Protein AF-A0A7J7GI37-F1 (afdb_monomer_lite)

Radius of gyration: 14.06 Å; chains: 1; bounding box: 36×36×32 Å

Structure (mmCIF, N/CA/C/O backbone):
data_AF-A0A7J7GI37-F1
#
_entry.id   AF-A0A7J7GI37-F1
#
loop_
_atom_site.group_PDB
_atom_site.id
_atom_site.type_symbol
_atom_site.label_atom_id
_atom_site.label_alt_id
_atom_site.label_comp_id
_atom_site.label_asym_id
_atom_site.label_entity_id
_atom_site.label_seq_id
_atom_site.pdbx_PDB_ins_code
_atom_site.Cartn_x
_atom_site.Cartn_y
_atom_site.Cartn_z
_atom_site.occupancy
_atom_site.B_iso_or_equiv
_atom_site.auth_seq_id
_atom_site.auth_comp_id
_atom_site.auth_asym_id
_atom_site.auth_atom_id
_atom_site.pdbx_PDB_model_num
ATOM 1 N N . MET A 1 1 ? 10.852 16.099 10.572 1.00 42.03 1 MET A N 1
ATOM 2 C CA . MET A 1 1 ? 10.376 15.052 9.643 1.00 42.03 1 MET A CA 1
ATOM 3 C C . MET A 1 1 ? 11.081 15.249 8.311 1.00 42.03 1 MET A C 1
ATOM 5 O O . MET A 1 1 ? 11.075 16.368 7.805 1.00 42.03 1 MET A O 1
ATOM 9 N N . SER A 1 2 ? 11.775 14.226 7.806 1.00 40.44 2 SER A N 1
ATOM 10 C CA . SER A 1 2 ? 12.466 14.307 6.510 1.00 40.44 2 SER A CA 1
ATOM 11 C C . SER A 1 2 ? 11.438 14.400 5.380 1.00 40.44 2 SER A C 1
ATOM 13 O O . SER A 1 2 ? 10.407 13.734 5.432 1.00 40.44 2 SER A O 1
ATOM 15 N N . SER A 1 3 ? 11.718 15.188 4.339 1.00 40.91 3 SER A N 1
ATOM 16 C CA . SER A 1 3 ? 10.841 15.359 3.167 1.00 40.91 3 SER A CA 1
ATOM 17 C C . SER A 1 3 ? 10.513 14.039 2.451 1.00 40.91 3 SER A C 1
ATOM 19 O O . SER A 1 3 ? 9.505 13.958 1.763 1.00 40.91 3 SER A O 1
ATOM 21 N N . THR A 1 4 ? 11.345 13.013 2.637 1.00 39.28 4 THR A N 1
ATOM 22 C CA . THR A 1 4 ? 11.197 11.669 2.060 1.00 39.28 4 THR A CA 1
ATOM 23 C C . THR A 1 4 ? 10.175 10.792 2.793 1.00 39.28 4 THR A C 1
ATOM 25 O O . THR A 1 4 ? 9.532 9.957 2.170 1.00 39.28 4 THR A O 1
ATOM 28 N N . GLN A 1 5 ? 9.960 11.016 4.094 1.00 44.53 5 GLN A N 1
ATOM 29 C CA . GLN A 1 5 ? 9.000 10.261 4.923 1.00 44.53 5 GLN A CA 1
ATOM 30 C C . GLN A 1 5 ? 7.550 10.734 4.730 1.00 44.53 5 GLN A C 1
ATOM 32 O O . GLN A 1 5 ? 6.599 10.006 5.009 1.00 44.53 5 GLN A O 1
ATOM 37 N N . ALA A 1 6 ? 7.369 11.962 4.235 1.00 45.84 6 ALA A N 1
ATOM 38 C CA . ALA A 1 6 ? 6.051 12.563 4.055 1.00 45.84 6 ALA A CA 1
ATOM 39 C C . ALA A 1 6 ? 5.279 11.963 2.866 1.00 45.84 6 ALA A C 1
ATOM 41 O O . ALA A 1 6 ? 4.050 11.966 2.874 1.00 45.84 6 ALA A O 1
ATOM 42 N N . LEU A 1 7 ? 5.985 11.446 1.853 1.00 50.47 7 LEU A N 1
ATOM 43 C CA . LEU A 1 7 ? 5.369 11.015 0.600 1.00 50.47 7 LEU A CA 1
ATOM 44 C C . LEU A 1 7 ? 4.649 9.689 0.750 1.00 50.47 7 LEU A C 1
ATOM 46 O O . LEU A 1 7 ? 3.430 9.693 0.671 1.00 50.47 7 LEU A O 1
ATOM 50 N N . ALA A 1 8 ? 5.358 8.600 1.054 1.00 50.50 8 ALA A N 1
ATOM 51 C CA . ALA A 1 8 ? 4.759 7.274 1.229 1.00 50.50 8 ALA A CA 1
ATOM 52 C C . ALA A 1 8 ? 3.642 7.258 2.293 1.00 50.50 8 ALA A C 1
ATOM 54 O O . ALA A 1 8 ? 2.599 6.641 2.074 1.00 50.50 8 ALA A O 1
ATOM 55 N N . SER A 1 9 ? 3.803 8.030 3.374 1.00 53.50 9 SER A N 1
ATOM 56 C CA . SER A 1 9 ? 2.757 8.254 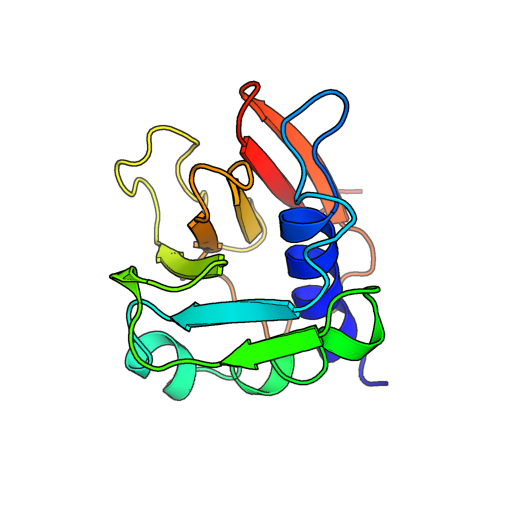4.382 1.00 53.50 9 SER A CA 1
ATOM 57 C C . SER A 1 9 ? 1.499 8.927 3.810 1.00 53.50 9 SER A C 1
ATOM 59 O O . SER A 1 9 ? 0.389 8.564 4.187 1.00 53.50 9 SER A O 1
ATOM 61 N N . SER A 1 10 ? 1.637 9.857 2.858 1.00 55.06 10 SER A N 1
ATOM 62 C CA . SER A 1 10 ? 0.497 10.508 2.187 1.00 55.06 10 SER A CA 1
ATOM 63 C C . SER A 1 10 ? -0.207 9.586 1.181 1.00 55.06 10 SER A C 1
ATOM 65 O O . SER A 1 10 ? -1.427 9.656 1.042 1.00 55.06 10 SER A O 1
ATOM 67 N N . ILE A 1 11 ? 0.533 8.701 0.499 1.00 57.19 11 ILE A N 1
ATOM 68 C CA . ILE A 1 11 ? -0.022 7.746 -0.485 1.00 57.19 11 ILE A CA 1
ATOM 69 C C . ILE A 1 11 ? -0.914 6.730 0.211 1.00 57.19 11 ILE A C 1
ATOM 71 O O . ILE A 1 11 ? -2.044 6.495 -0.214 1.00 57.19 11 ILE A O 1
ATOM 75 N N . LEU A 1 12 ? -0.419 6.155 1.308 1.00 59.09 12 LEU A N 1
ATOM 76 C CA . LEU A 1 12 ? -1.175 5.159 2.046 1.00 59.09 12 LEU A CA 1
ATOM 77 C C . LEU A 1 12 ? -2.323 5.783 2.843 1.00 59.09 12 LEU A C 1
ATOM 79 O O . LEU A 1 12 ? -3.406 5.204 2.884 1.00 59.09 12 LEU A O 1
ATOM 83 N N . TRP A 1 13 ? -2.130 6.977 3.424 1.00 62.00 13 TRP A N 1
ATOM 84 C CA . TRP A 1 13 ? -3.218 7.704 4.086 1.00 62.00 13 TRP A CA 1
ATOM 85 C C . TRP A 1 13 ? -4.429 7.812 3.163 1.00 62.00 13 TRP A C 1
ATOM 87 O O . TRP A 1 13 ? -5.542 7.488 3.567 1.00 62.00 13 TRP A O 1
ATOM 97 N N . LEU A 1 14 ? -4.216 8.173 1.899 1.00 57.62 14 LEU A N 1
ATOM 98 C CA . LEU A 1 14 ? -5.285 8.317 0.914 1.00 57.62 14 LEU A CA 1
ATOM 99 C C . LEU A 1 14 ? -5.808 6.974 0.415 1.00 57.62 14 LEU A C 1
ATOM 101 O O . LEU A 1 14 ? -7.020 6.814 0.318 1.00 57.62 14 LEU A O 1
ATOM 105 N N . ALA A 1 15 ? -4.935 5.991 0.195 1.00 59.19 15 ALA A N 1
ATOM 106 C CA . ALA A 1 15 ? -5.357 4.636 -0.151 1.00 59.19 15 ALA A CA 1
ATOM 107 C C . ALA A 1 15 ? -6.313 4.033 0.893 1.00 59.19 15 ALA A C 1
ATOM 109 O O . ALA A 1 15 ? -7.262 3.335 0.545 1.00 59.19 15 ALA A O 1
ATOM 110 N N . ILE A 1 16 ? -6.079 4.332 2.173 1.00 62.03 16 ILE A N 1
ATOM 111 C CA . ILE A 1 16 ? -6.855 3.802 3.296 1.00 62.03 16 ILE A CA 1
ATOM 112 C C . ILE A 1 16 ? -8.096 4.659 3.593 1.00 62.03 16 ILE A C 1
ATOM 114 O O . ILE A 1 16 ? -9.130 4.126 3.994 1.00 62.03 16 ILE A O 1
ATOM 118 N N . THR A 1 17 ? -8.018 5.983 3.428 1.00 59.53 17 THR A N 1
ATOM 119 C CA . THR A 1 17 ? -9.077 6.908 3.879 1.00 59.53 17 THR A CA 1
ATOM 120 C C . THR A 1 17 ? -9.958 7.458 2.759 1.00 59.53 17 THR A C 1
ATOM 122 O O . THR A 1 17 ? -11.056 7.940 3.041 1.00 59.53 17 THR A O 1
ATOM 125 N N . SER A 1 18 ? -9.509 7.422 1.502 1.00 59.59 18 SER A N 1
ATOM 126 C CA . SER A 1 18 ? -10.067 8.256 0.433 1.00 59.59 18 SER A CA 1
ATOM 127 C C . SER A 1 18 ? -10.687 7.446 -0.701 1.00 59.59 18 SER A C 1
ATOM 129 O O . SER A 1 18 ? -10.076 7.210 -1.736 1.00 59.59 18 SER A O 1
ATOM 131 N N . PHE A 1 19 ? -11.970 7.129 -0.531 1.00 58.19 19 PHE A N 1
ATOM 132 C CA . PHE A 1 19 ? -12.903 6.845 -1.622 1.00 58.19 19 PHE A CA 1
ATOM 133 C C . PHE A 1 19 ? -14.102 7.796 -1.462 1.00 58.19 19 PHE A C 1
ATOM 135 O O . PHE A 1 19 ? -14.914 7.661 -0.537 1.00 58.19 19 PHE A O 1
ATOM 142 N N . TRP A 1 20 ? -14.167 8.833 -2.304 1.00 48.34 20 TRP A N 1
ATOM 143 C CA . TRP A 1 20 ? -15.313 9.751 -2.356 1.00 48.34 20 TRP A CA 1
ATOM 144 C C . TRP A 1 20 ? -16.539 8.973 -2.852 1.00 48.34 20 TRP A C 1
ATOM 146 O O . TRP A 1 20 ? -16.464 8.333 -3.894 1.00 48.34 20 TRP A O 1
ATOM 156 N N . ASP A 1 21 ? -17.618 8.966 -2.062 1.00 57.25 21 ASP A N 1
ATOM 157 C CA . ASP A 1 21 ? -18.847 8.177 -2.283 1.00 57.25 21 ASP A CA 1
ATOM 158 C C . ASP A 1 21 ? -18.665 6.656 -2.513 1.00 57.25 21 ASP A C 1
ATOM 160 O O . ASP A 1 21 ? -19.578 5.984 -2.992 1.00 57.25 21 ASP A O 1
ATOM 164 N N . GLY A 1 22 ? -17.511 6.090 -2.131 1.00 63.28 22 GLY A N 1
ATOM 165 C CA . GLY A 1 22 ? -17.193 4.663 -2.269 1.00 63.28 22 GLY A CA 1
ATOM 166 C C . GLY A 1 22 ? -17.100 3.899 -0.938 1.00 63.28 22 GLY A C 1
ATOM 167 O O . GLY A 1 22 ? -17.268 4.490 0.135 1.00 63.28 22 GLY A O 1
ATOM 168 N N . PRO A 1 23 ? -16.829 2.578 -0.984 1.00 70.06 23 PRO A N 1
ATOM 169 C CA . PRO A 1 23 ? -16.670 1.751 0.209 1.00 70.06 23 PRO A CA 1
ATOM 170 C C . PRO A 1 23 ? -15.554 2.292 1.112 1.00 70.06 23 PRO A C 1
ATOM 172 O O . PRO A 1 23 ? -14.485 2.675 0.639 1.00 70.06 23 PRO A O 1
ATOM 175 N N . ARG A 1 24 ? -15.801 2.322 2.425 1.00 77.44 24 ARG A N 1
ATOM 176 C CA . ARG A 1 24 ? -14.837 2.747 3.452 1.00 77.44 24 ARG A CA 1
ATOM 177 C C . ARG A 1 24 ? -14.692 1.655 4.498 1.00 77.44 24 ARG A C 1
ATOM 179 O O . ARG A 1 24 ? -15.613 0.861 4.698 1.00 77.44 24 ARG A O 1
ATOM 186 N N . TRP A 1 25 ? -13.563 1.653 5.202 1.00 82.44 25 TRP A N 1
ATOM 187 C CA . TRP A 1 25 ? -13.435 0.853 6.415 1.00 82.44 25 TRP A CA 1
ATOM 188 C C . TRP A 1 25 ? -14.567 1.205 7.395 1.00 82.44 25 TRP A C 1
ATOM 190 O O . TRP A 1 25 ? -14.898 2.388 7.538 1.00 82.44 25 TRP A O 1
ATOM 200 N N . PRO A 1 26 ? -15.187 0.212 8.063 1.00 84.69 26 PRO A N 1
ATOM 201 C CA . PRO A 1 26 ? -16.170 0.485 9.103 1.00 84.69 26 PRO A CA 1
ATOM 202 C C . PRO A 1 26 ? -15.580 1.419 10.160 1.00 84.69 26 PRO A C 1
ATOM 204 O O . PRO A 1 26 ? -14.428 1.245 10.546 1.00 84.69 26 PRO A O 1
ATOM 207 N N . ALA A 1 27 ? -16.370 2.352 10.694 1.00 81.94 27 ALA A N 1
ATOM 208 C CA . ALA A 1 27 ? -15.889 3.299 11.710 1.00 81.94 27 ALA A CA 1
ATOM 209 C C . ALA A 1 27 ? -15.319 2.613 12.972 1.00 81.94 27 ALA A C 1
ATOM 211 O O . ALA A 1 27 ? -14.517 3.195 13.693 1.00 81.94 27 ALA A O 1
ATOM 21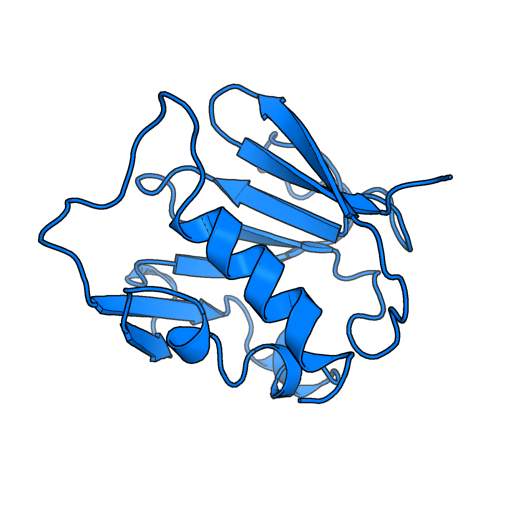2 N N . SER A 1 28 ? -15.720 1.365 13.235 1.00 86.62 28 SER A N 1
ATOM 213 C CA . SER A 1 28 ? -15.207 0.535 14.329 1.00 86.62 28 SER A CA 1
ATOM 214 C C . SER A 1 28 ? -13.869 -0.153 14.028 1.00 86.62 28 SER A C 1
ATOM 216 O O . SER A 1 28 ? -13.247 -0.693 14.939 1.00 86.62 28 SER A O 1
ATOM 218 N N . LYS A 1 29 ? -13.429 -0.195 12.767 1.00 87.19 29 LYS A N 1
ATOM 219 C CA . LYS A 1 29 ? -12.184 -0.842 12.340 1.00 87.19 29 LYS A CA 1
ATOM 220 C C . LYS A 1 29 ? -11.067 0.195 12.388 1.00 87.19 29 LYS A C 1
ATOM 222 O O . LYS A 1 29 ? -10.791 0.843 11.398 1.00 87.19 29 LYS A O 1
ATOM 227 N N . THR A 1 30 ? -10.431 0.355 13.542 1.00 86.25 30 THR A N 1
ATOM 228 C CA . THR A 1 30 ? -9.342 1.332 13.756 1.00 86.25 30 THR A CA 1
ATOM 229 C C . THR A 1 30 ? -7.948 0.707 13.721 1.00 86.25 30 THR A C 1
ATOM 231 O O . THR A 1 30 ? -6.946 1.411 13.781 1.00 86.25 30 THR A O 1
ATOM 234 N N . HIS A 1 31 ? -7.867 -0.616 13.630 1.00 89.62 31 HIS A N 1
ATOM 235 C CA . HIS A 1 31 ? -6.617 -1.355 13.532 1.00 89.62 31 HIS A CA 1
ATOM 236 C C . HIS A 1 31 ? -6.589 -2.109 12.210 1.00 89.62 31 HIS A C 1
ATOM 238 O O . HIS A 1 31 ? -7.474 -2.937 11.967 1.00 89.62 31 HIS A O 1
ATOM 244 N N . LEU A 1 32 ? -5.617 -1.807 11.355 1.00 88.81 32 LEU A N 1
ATOM 245 C CA . LEU A 1 32 ? -5.444 -2.445 10.055 1.00 88.81 32 LEU A CA 1
ATOM 246 C C . LEU A 1 32 ? -4.103 -3.173 10.014 1.00 88.81 32 LEU A C 1
ATOM 248 O O . LEU A 1 32 ? -3.075 -2.653 10.443 1.00 88.81 32 LEU A O 1
ATOM 252 N N . THR A 1 33 ? -4.124 -4.370 9.450 1.00 90.94 33 THR A N 1
ATOM 253 C CA . THR A 1 33 ? -2.911 -5.130 9.154 1.00 90.94 33 THR A CA 1
ATOM 254 C C . THR A 1 33 ? -2.457 -4.859 7.727 1.00 90.94 33 THR A C 1
ATOM 256 O O . THR A 1 33 ? -3.284 -4.733 6.821 1.00 90.94 33 THR A O 1
ATOM 259 N N . TYR A 1 34 ? -1.152 -4.795 7.497 1.00 87.44 34 TYR A N 1
ATOM 260 C CA . TYR A 1 34 ? -0.593 -4.678 6.157 1.00 87.44 34 TYR A CA 1
ATOM 261 C C . TYR A 1 34 ? 0.497 -5.711 5.911 1.00 87.44 34 TYR A C 1
ATOM 263 O O . TYR A 1 34 ? 1.157 -6.176 6.837 1.00 87.44 34 TYR A O 1
ATOM 271 N N . ALA A 1 35 ? 0.682 -6.079 4.649 1.00 88.38 35 ALA A N 1
ATOM 272 C CA . ALA A 1 35 ? 1.713 -7.024 4.249 1.00 88.38 35 ALA A CA 1
ATOM 273 C C . ALA A 1 35 ? 2.213 -6.725 2.838 1.00 88.38 35 ALA A C 1
ATOM 275 O O . ALA A 1 35 ? 1.458 -6.268 1.974 1.00 88.38 35 ALA A O 1
ATOM 276 N N . PHE A 1 36 ? 3.481 -7.043 2.597 1.00 86.75 36 PHE A N 1
ATOM 277 C CA . PHE A 1 36 ? 4.104 -6.946 1.282 1.00 86.75 36 PHE A CA 1
ATOM 278 C C . PHE A 1 36 ? 4.064 -8.298 0.571 1.00 86.75 36 PHE A C 1
ATOM 280 O O . PHE A 1 36 ? 4.420 -9.312 1.169 1.00 86.75 36 PHE A O 1
ATOM 287 N N . LEU A 1 37 ? 3.675 -8.309 -0.708 1.00 87.75 37 LEU A N 1
ATOM 288 C CA . LEU A 1 37 ? 3.651 -9.527 -1.529 1.00 87.75 37 LEU A CA 1
ATOM 289 C C . LEU A 1 37 ? 5.046 -10.163 -1.626 1.00 87.75 37 LEU A C 1
ATOM 291 O O . LEU A 1 37 ? 5.196 -11.375 -1.523 1.00 87.75 37 LEU A O 1
ATOM 295 N N . SER A 1 38 ? 6.070 -9.327 -1.784 1.00 82.19 38 SER A N 1
ATOM 296 C CA . SER A 1 38 ? 7.474 -9.721 -1.746 1.00 82.19 38 SER A CA 1
ATOM 297 C C . SER A 1 38 ? 8.227 -8.746 -0.854 1.00 82.19 38 SER A C 1
ATOM 299 O O . SER A 1 38 ? 8.414 -7.577 -1.191 1.00 82.19 38 SER A O 1
ATOM 301 N N . ARG A 1 39 ? 8.687 -9.227 0.307 1.00 63.44 39 ARG A N 1
ATOM 302 C CA . ARG A 1 39 ? 9.547 -8.432 1.197 1.00 63.44 39 ARG A CA 1
ATOM 303 C C . ARG A 1 39 ? 10.928 -8.195 0.581 1.00 63.44 39 ARG A C 1
ATOM 305 O O . ARG A 1 39 ? 11.578 -7.215 0.918 1.00 63.44 39 ARG A O 1
ATOM 312 N N . ALA A 1 40 ? 11.368 -9.058 -0.337 1.00 59.00 40 ALA A N 1
ATOM 313 C CA . ALA A 1 40 ? 12.632 -8.894 -1.054 1.00 59.00 40 ALA A CA 1
ATOM 314 C C . ALA A 1 40 ? 12.626 -7.640 -1.946 1.00 59.00 40 ALA A C 1
ATOM 316 O O . ALA A 1 40 ? 13.630 -6.931 -1.998 1.00 59.00 40 ALA A O 1
ATOM 317 N N . ASP A 1 41 ? 11.476 -7.314 -2.542 1.00 57.53 41 ASP A N 1
ATOM 318 C CA . ASP A 1 41 ? 11.294 -6.114 -3.371 1.00 57.53 41 ASP A CA 1
ATOM 319 C C . ASP A 1 41 ? 11.370 -4.831 -2.523 1.00 57.53 41 ASP A C 1
ATOM 321 O O . ASP A 1 41 ? 11.733 -3.765 -3.010 1.00 57.53 41 ASP A O 1
ATOM 325 N N . VAL A 1 42 ? 11.076 -4.943 -1.223 1.00 57.91 42 VAL A N 1
ATOM 326 C CA . VAL A 1 42 ? 11.104 -3.843 -0.246 1.00 57.91 42 VAL A CA 1
ATOM 327 C C . VAL A 1 42 ? 12.477 -3.692 0.411 1.00 57.91 42 VAL A C 1
ATOM 329 O O . VAL A 1 42 ? 12.922 -2.572 0.649 1.00 57.91 42 VAL A O 1
ATOM 332 N N . LEU A 1 43 ? 13.149 -4.807 0.720 1.00 51.47 43 LEU A N 1
ATOM 333 C CA . LEU A 1 43 ? 14.411 -4.841 1.473 1.00 51.47 43 LEU A CA 1
ATOM 334 C C . LEU A 1 43 ? 15.644 -4.501 0.624 1.00 51.47 43 LEU A C 1
ATOM 336 O O . LEU A 1 43 ? 16.663 -4.091 1.175 1.00 51.47 43 LEU A O 1
ATOM 340 N N . GLY A 1 44 ? 15.569 -4.657 -0.701 1.00 51.81 44 GLY A N 1
ATOM 341 C CA . GLY A 1 44 ? 16.645 -4.265 -1.619 1.00 51.81 44 GLY A CA 1
ATOM 342 C C . GLY A 1 44 ? 16.678 -2.771 -1.953 1.00 51.81 44 GLY A C 1
ATOM 343 O O . GLY A 1 44 ? 17.601 -2.313 -2.625 1.00 51.81 44 GLY A O 1
ATOM 344 N N . LEU A 1 45 ? 15.671 -2.010 -1.519 1.00 53.62 45 LEU A N 1
ATOM 345 C CA . LEU A 1 45 ? 15.436 -0.641 -1.955 1.00 53.62 45 LEU A CA 1
ATOM 346 C C . LEU A 1 45 ? 15.237 0.275 -0.735 1.00 53.62 45 LEU A C 1
ATOM 348 O O . LEU A 1 45 ? 14.843 -0.187 0.335 1.00 53.62 45 LEU A O 1
ATOM 352 N N . PRO A 1 46 ? 15.499 1.589 -0.848 1.00 51.75 46 PRO A N 1
ATOM 353 C CA . PRO A 1 46 ? 15.356 2.571 0.241 1.00 51.75 46 PRO A CA 1
ATOM 354 C C . PRO A 1 46 ? 13.889 2.833 0.657 1.00 51.75 46 PRO A C 1
ATOM 356 O O . PRO A 1 46 ? 13.536 3.904 1.147 1.00 51.75 46 PRO A O 1
ATOM 359 N N . TYR A 1 47 ? 13.028 1.845 0.432 1.00 54.09 47 TYR A N 1
ATOM 360 C CA . TYR A 1 47 ? 11.589 1.856 0.591 1.00 54.09 47 TYR A CA 1
ATOM 361 C C . TYR A 1 47 ? 11.200 1.598 2.033 1.00 54.09 47 TYR A C 1
ATOM 363 O O . TYR A 1 47 ? 10.403 2.368 2.549 1.00 54.09 47 TYR A O 1
ATOM 371 N N . ALA A 1 48 ? 11.803 0.615 2.711 1.00 53.38 48 ALA A N 1
ATOM 372 C CA . ALA A 1 48 ? 11.461 0.247 4.092 1.00 53.38 48 ALA A CA 1
ATOM 373 C C . ALA A 1 48 ? 11.310 1.466 5.028 1.00 53.38 48 ALA A C 1
ATOM 375 O O . ALA A 1 48 ? 10.334 1.569 5.760 1.00 53.38 48 ALA A O 1
ATOM 376 N N . GLN A 1 49 ? 12.193 2.459 4.900 1.00 55.09 49 GLN A N 1
ATOM 377 C CA . GLN A 1 49 ? 12.164 3.682 5.705 1.00 55.09 49 GLN A CA 1
ATOM 378 C C . GLN A 1 49 ? 11.088 4.710 5.292 1.00 55.09 49 GLN A C 1
ATOM 380 O O . GLN A 1 49 ? 10.710 5.568 6.086 1.00 55.09 49 GLN A O 1
ATOM 385 N N . ALA A 1 50 ? 10.587 4.652 4.058 1.00 54.75 50 ALA A N 1
ATOM 386 C CA . ALA A 1 50 ? 9.415 5.410 3.618 1.00 54.75 50 ALA A CA 1
ATOM 387 C C . ALA A 1 50 ? 8.105 4.783 4.141 1.00 54.75 50 ALA A C 1
ATOM 389 O O . ALA A 1 50 ? 7.106 5.482 4.306 1.00 54.75 50 ALA A O 1
ATOM 390 N N . PHE A 1 51 ? 8.126 3.478 4.429 1.00 60.03 51 PHE A N 1
ATOM 391 C CA . PHE A 1 51 ? 7.021 2.726 5.028 1.00 60.03 51 PHE A CA 1
ATOM 392 C C . PHE A 1 51 ? 6.963 2.864 6.569 1.00 60.03 51 PHE A C 1
ATOM 394 O O . PHE A 1 51 ? 5.940 2.575 7.186 1.00 60.03 51 PHE A O 1
ATOM 401 N N . GLU A 1 52 ? 8.027 3.369 7.202 1.00 56.66 52 GLU A N 1
ATOM 402 C CA . GLU A 1 52 ? 8.065 3.695 8.632 1.00 56.66 52 GLU A CA 1
ATOM 403 C C . GLU A 1 52 ? 7.293 5.008 8.923 1.00 56.66 52 GLU A C 1
ATOM 405 O O . GLU A 1 52 ? 7.576 6.045 8.318 1.00 56.66 52 GLU A O 1
ATOM 410 N N . ASN A 1 53 ? 6.390 4.991 9.920 1.00 58.69 53 ASN A N 1
ATOM 411 C CA . ASN A 1 53 ? 5.593 6.122 10.471 1.00 58.69 53 ASN A CA 1
ATOM 412 C C . ASN A 1 53 ? 4.209 6.412 9.853 1.00 58.69 53 ASN A C 1
ATOM 414 O O . ASN A 1 53 ? 3.695 7.530 9.960 1.00 58.69 53 ASN A O 1
ATOM 418 N N . TRP A 1 54 ? 3.568 5.428 9.233 1.00 66.38 54 TRP A N 1
ATOM 419 C CA . TRP A 1 54 ? 2.229 5.586 8.652 1.00 66.38 54 TRP A CA 1
ATOM 420 C C . TRP A 1 54 ? 1.097 5.848 9.653 1.00 66.38 54 TRP A C 1
ATOM 422 O O . TRP A 1 54 ? 0.124 6.535 9.340 1.00 66.38 54 TRP A O 1
ATOM 432 N N . ASP A 1 55 ? 1.227 5.318 10.864 1.00 61.16 55 ASP A N 1
ATOM 433 C CA . ASP A 1 55 ? 0.296 5.536 11.972 1.00 61.16 55 ASP A CA 1
ATOM 434 C C . ASP A 1 55 ? 0.206 7.017 12.378 1.00 61.16 55 ASP A C 1
ATOM 436 O O . ASP A 1 55 ? -0.862 7.495 12.747 1.00 61.16 55 ASP A O 1
ATOM 440 N N . SER A 1 56 ? 1.294 7.777 12.224 1.00 64.44 56 SER A N 1
ATOM 441 C CA . SER A 1 56 ? 1.392 9.173 12.668 1.00 64.44 56 SER A CA 1
ATOM 442 C C . SER A 1 56 ? 0.490 10.169 11.927 1.00 64.44 56 SER A C 1
ATOM 444 O O . SER A 1 56 ? 0.299 11.289 12.406 1.00 64.44 56 SER A O 1
ATOM 446 N N . VAL A 1 57 ? -0.067 9.790 10.771 1.00 61.12 57 VAL A N 1
ATOM 447 C CA . VAL A 1 57 ? -0.895 10.675 9.930 1.00 61.12 57 VAL A CA 1
ATOM 448 C C . VAL A 1 57 ? -2.336 10.194 9.759 1.00 61.12 57 VAL A C 1
ATOM 450 O O . VAL A 1 57 ? -3.143 10.903 9.162 1.00 61.12 57 VAL A O 1
ATOM 453 N N . THR A 1 58 ? -2.696 9.020 10.284 1.00 67.69 58 THR A N 1
ATOM 454 C CA . THR A 1 58 ? -4.054 8.459 10.184 1.00 67.69 58 THR A CA 1
ATOM 455 C C . THR A 1 58 ? -4.692 8.308 11.574 1.00 67.69 58 THR A C 1
ATOM 457 O O . THR A 1 58 ? -4.020 8.413 12.593 1.00 67.69 58 THR A O 1
ATOM 460 N N . HIS A 1 59 ? -6.001 8.037 11.633 1.00 77.00 59 HIS A N 1
ATOM 461 C CA . HIS A 1 59 ? -6.648 7.574 12.872 1.00 77.00 59 HIS A CA 1
ATOM 462 C C . HIS A 1 59 ? -6.544 6.048 13.057 1.00 77.00 59 HIS A C 1
ATOM 464 O O . HIS A 1 59 ? -7.051 5.513 14.044 1.00 77.00 59 HIS A O 1
ATOM 470 N N . PHE A 1 60 ? -5.942 5.348 12.091 1.00 81.00 60 PHE A N 1
ATOM 471 C CA . PHE A 1 60 ? -5.724 3.913 12.141 1.00 81.00 60 PHE A CA 1
ATOM 472 C C . PHE A 1 60 ? -4.384 3.603 12.806 1.00 81.00 60 PHE A C 1
ATOM 474 O O . PHE A 1 60 ? -3.377 4.275 12.589 1.00 81.00 60 PHE A O 1
ATOM 481 N N . THR A 1 61 ? -4.366 2.519 13.567 1.00 83.44 61 THR A N 1
ATOM 482 C CA . THR A 1 61 ? -3.128 1.830 13.932 1.00 83.44 61 THR A CA 1
ATOM 483 C C . THR A 1 61 ? -2.800 0.813 12.847 1.00 83.44 61 THR A C 1
ATOM 485 O O . THR A 1 61 ? -3.707 0.176 12.303 1.00 83.44 61 THR A O 1
ATOM 488 N N . LEU A 1 62 ? -1.516 0.685 12.517 1.00 81.88 62 LEU A N 1
ATOM 489 C CA . LEU A 1 62 ? -1.040 -0.173 11.436 1.00 81.88 62 LEU A CA 1
ATOM 490 C C . LEU A 1 62 ? -0.052 -1.203 11.973 1.00 81.88 62 LEU A C 1
ATOM 492 O O . LEU A 1 62 ? 0.906 -0.846 12.654 1.00 81.88 62 LEU A O 1
ATOM 496 N N . GLU A 1 63 ? -0.277 -2.470 11.639 1.00 86.19 63 GLU A N 1
ATOM 497 C CA . GLU A 1 63 ? 0.598 -3.588 12.006 1.00 86.19 63 GLU A CA 1
ATOM 498 C C . GLU A 1 63 ? 1.072 -4.327 10.752 1.00 86.19 63 GLU A C 1
ATOM 500 O O . GLU A 1 63 ? 0.256 -4.777 9.947 1.00 86.19 63 GLU A O 1
ATOM 505 N N . GLU A 1 64 ? 2.391 -4.469 10.587 1.00 85.50 64 GLU A N 1
ATOM 506 C CA . GLU A 1 64 ? 2.945 -5.331 9.539 1.00 85.50 64 GLU A CA 1
ATOM 507 C C . GLU A 1 64 ? 2.761 -6.797 9.943 1.00 85.50 64 GLU A C 1
ATOM 509 O O . GLU A 1 64 ? 3.232 -7.220 11.000 1.00 85.50 64 GLU A O 1
ATOM 514 N N . ILE A 1 65 ? 2.145 -7.596 9.075 1.00 89.75 65 ILE A N 1
ATOM 515 C CA . ILE A 1 65 ? 2.043 -9.048 9.230 1.00 89.75 65 ILE A CA 1
ATOM 516 C C . ILE A 1 65 ? 2.758 -9.764 8.083 1.00 89.75 65 ILE A C 1
ATOM 518 O O . ILE A 1 65 ? 2.918 -9.237 6.985 1.00 89.75 65 ILE A O 1
ATOM 522 N N . GLN A 1 66 ? 3.173 -11.010 8.319 1.00 88.50 66 GLN A N 1
ATOM 523 C CA . GLN A 1 66 ? 3.874 -11.803 7.300 1.00 88.50 66 GLN A CA 1
ATOM 524 C C . GLN A 1 66 ? 2.930 -12.437 6.273 1.00 88.50 66 GLN A C 1
ATOM 526 O O . GLN A 1 66 ? 3.326 -12.686 5.137 1.00 88.50 66 GLN A O 1
ATOM 531 N N . ASN A 1 67 ? 1.692 -12.739 6.670 1.00 92.81 67 ASN A N 1
ATOM 532 C CA . ASN A 1 67 ? 0.745 -13.425 5.803 1.00 92.81 67 ASN A CA 1
ATOM 533 C C . ASN A 1 67 ? 0.016 -12.417 4.904 1.00 92.81 67 ASN A C 1
ATOM 535 O O . ASN A 1 67 ? -0.953 -11.782 5.318 1.00 92.81 67 ASN A O 1
ATOM 539 N N . TYR A 1 68 ? 0.487 -12.301 3.663 1.00 91.62 68 TYR A N 1
ATOM 540 C CA . TYR A 1 68 ? -0.068 -11.393 2.663 1.00 91.62 68 TYR A CA 1
ATOM 541 C C . TYR A 1 68 ? -1.550 -11.637 2.365 1.00 91.62 68 TYR A C 1
ATOM 543 O O . TYR A 1 68 ? -2.321 -10.691 2.205 1.00 91.62 68 TYR A O 1
ATOM 551 N N . ASP A 1 69 ? -1.982 -12.896 2.333 1.0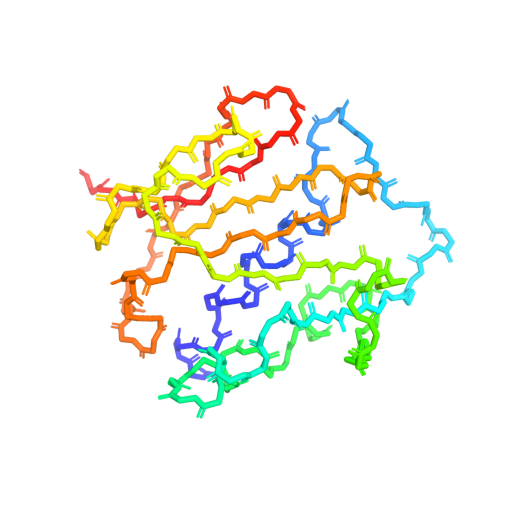0 92.69 69 ASP A N 1
ATOM 552 C CA . ASP A 1 69 ? -3.326 -13.246 1.877 1.00 92.69 69 ASP A CA 1
ATOM 553 C C . ASP A 1 69 ? -4.426 -12.789 2.836 1.00 92.69 69 ASP A C 1
ATOM 555 O O . ASP A 1 69 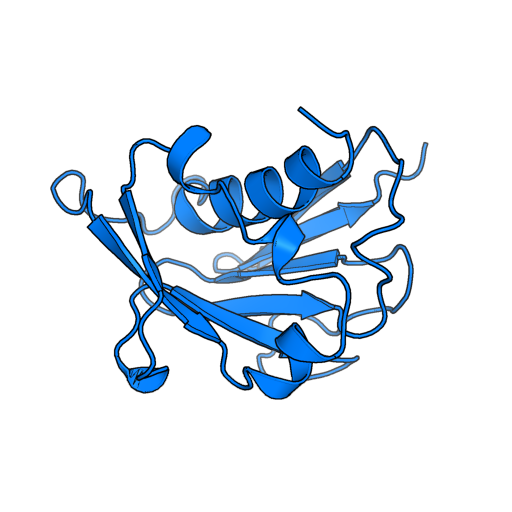? -5.548 -12.518 2.393 1.00 92.69 69 ASP A O 1
ATOM 559 N N . VAL A 1 70 ? -4.097 -12.648 4.122 1.00 94.88 70 VAL A N 1
ATOM 560 C CA . VAL A 1 70 ? -5.046 -12.267 5.179 1.00 94.88 70 VAL A CA 1
ATOM 561 C C . VAL A 1 70 ? -4.951 -10.800 5.594 1.00 94.88 70 VAL A C 1
ATOM 563 O O . VAL A 1 70 ? -5.795 -10.355 6.369 1.00 94.88 70 VAL A O 1
ATOM 566 N N . ALA A 1 71 ? -3.974 -10.047 5.082 1.00 92.19 71 ALA A N 1
ATOM 567 C CA . ALA A 1 71 ? -3.804 -8.638 5.424 1.00 92.19 71 ALA A CA 1
ATOM 568 C C . ALA A 1 71 ? -5.015 -7.787 5.000 1.00 92.19 71 ALA A C 1
ATOM 570 O O . ALA A 1 71 ? -5.647 -8.033 3.963 1.00 92.19 71 ALA A O 1
ATOM 571 N N . ASP A 1 72 ? -5.328 -6.768 5.805 1.00 91.19 72 ASP A N 1
ATOM 572 C CA . ASP A 1 72 ? -6.342 -5.760 5.474 1.00 91.19 72 ASP A CA 1
ATOM 573 C C . ASP A 1 72 ? -5.870 -4.857 4.325 1.00 91.19 72 ASP A C 1
ATOM 575 O O . ASP A 1 72 ? -6.686 -4.419 3.521 1.00 91.19 72 ASP A O 1
ATOM 579 N N . VAL A 1 73 ? -4.561 -4.599 4.235 1.00 88.62 73 VAL A N 1
ATOM 580 C CA . VAL A 1 73 ? -3.926 -3.808 3.176 1.00 88.62 73 VAL A CA 1
ATOM 581 C C . VAL A 1 73 ? -2.790 -4.609 2.539 1.00 88.62 73 VAL A C 1
ATOM 583 O O . VAL A 1 73 ? -1.800 -4.966 3.179 1.00 88.62 73 VAL A O 1
ATOM 586 N N . LYS A 1 74 ? -2.933 -4.894 1.249 1.00 91.00 74 LYS A N 1
ATOM 587 C CA . LYS A 1 74 ? -2.054 -5.767 0.471 1.00 91.00 74 LYS A CA 1
ATOM 588 C C . LYS A 1 74 ? -1.176 -4.939 -0.454 1.00 91.00 74 LYS A C 1
ATOM 590 O O . LYS A 1 74 ? -1.657 -4.410 -1.453 1.00 91.00 74 LYS A O 1
ATOM 595 N N . ILE A 1 75 ? 0.109 -4.838 -0.135 1.00 86.88 75 ILE A N 1
ATOM 596 C CA . ILE A 1 75 ? 1.049 -3.962 -0.838 1.00 86.88 75 ILE A CA 1
ATOM 597 C C . ILE A 1 75 ? 1.915 -4.762 -1.807 1.00 86.88 75 ILE A C 1
ATOM 599 O O . ILE A 1 75 ? 2.487 -5.792 -1.450 1.00 86.88 75 ILE A O 1
ATOM 603 N N . SER A 1 76 ? 2.057 -4.273 -3.034 1.00 87.62 76 SER A N 1
ATOM 604 C CA . SER A 1 76 ? 2.994 -4.837 -4.010 1.00 87.62 76 SER A CA 1
ATOM 605 C C . SER A 1 76 ? 3.590 -3.761 -4.908 1.00 87.62 76 SER A C 1
ATOM 607 O O . SER A 1 76 ? 2.955 -2.736 -5.147 1.00 87.62 76 SER A O 1
ATOM 609 N N . PHE A 1 77 ? 4.776 -4.028 -5.443 1.00 85.25 77 PHE A N 1
ATOM 610 C CA . PHE A 1 77 ? 5.404 -3.208 -6.473 1.00 85.25 77 PHE A CA 1
ATOM 611 C C . PHE A 1 77 ? 5.143 -3.863 -7.821 1.00 85.25 77 PHE A C 1
ATOM 613 O O . PHE A 1 77 ? 5.376 -5.059 -7.975 1.00 85.25 77 PHE A O 1
ATOM 620 N N . GLN A 1 78 ? 4.618 -3.102 -8.772 1.00 88.00 78 GLN A N 1
ATOM 621 C CA . GLN A 1 78 ? 4.296 -3.606 -10.102 1.00 88.00 78 GLN A CA 1
ATOM 622 C C . GLN A 1 78 ? 4.947 -2.717 -11.156 1.00 88.00 78 GLN A C 1
ATOM 624 O O . GLN A 1 78 ? 5.248 -1.554 -10.906 1.00 88.00 78 GLN A O 1
ATOM 629 N N . ILE A 1 79 ? 5.179 -3.275 -12.339 1.00 87.06 79 ILE A N 1
ATOM 630 C CA . ILE A 1 79 ? 5.834 -2.588 -13.453 1.00 87.06 79 ILE A CA 1
ATOM 631 C C . ILE A 1 79 ? 4.939 -2.729 -14.676 1.00 87.06 79 ILE A C 1
ATOM 633 O O . ILE A 1 79 ? 4.511 -3.838 -14.993 1.00 87.06 79 ILE A O 1
ATOM 637 N N . GLY A 1 80 ? 4.683 -1.627 -15.382 1.00 89.06 80 GLY A N 1
ATOM 638 C CA . GLY A 1 80 ? 3.879 -1.655 -16.600 1.00 89.06 80 GLY A CA 1
ATOM 639 C C . GLY A 1 80 ? 2.471 -2.216 -16.378 1.00 89.06 80 GLY A C 1
ATOM 640 O O . GLY A 1 80 ? 1.824 -1.952 -15.358 1.00 89.06 80 GLY A O 1
ATOM 641 N N . ASP A 1 81 ? 1.986 -2.989 -17.351 1.00 90.81 81 ASP A N 1
ATOM 642 C CA . ASP A 1 81 ? 0.745 -3.754 -17.217 1.00 90.81 81 ASP A CA 1
ATOM 643 C C . ASP A 1 81 ? 0.955 -4.957 -16.288 1.00 90.81 81 ASP A C 1
ATOM 645 O O . ASP A 1 81 ? 1.803 -5.815 -16.528 1.00 90.81 81 ASP A O 1
ATOM 649 N N . HIS A 1 82 ? 0.147 -5.008 -15.234 1.00 91.06 82 HIS A N 1
ATOM 650 C CA . HIS A 1 82 ? 0.204 -6.006 -14.172 1.00 91.06 82 HIS A CA 1
ATOM 651 C C . HIS A 1 82 ? -1.149 -6.705 -13.953 1.00 91.06 82 HIS A C 1
ATOM 653 O O . HIS A 1 82 ? -1.415 -7.271 -12.893 1.00 91.06 82 HIS A O 1
ATOM 659 N N . GLY A 1 83 ? -2.021 -6.691 -14.969 1.00 90.88 83 GLY A N 1
ATOM 660 C CA . GLY A 1 83 ? -3.164 -7.604 -15.076 1.00 90.88 83 GLY A CA 1
ATOM 661 C C . GLY A 1 83 ? -4.375 -7.293 -14.191 1.00 90.88 83 GLY A C 1
ATOM 662 O O . GLY A 1 83 ? -5.372 -8.013 -14.253 1.00 90.88 83 GLY A O 1
ATOM 663 N N . ASP A 1 84 ? -4.345 -6.216 -13.405 1.00 88.19 84 ASP A N 1
ATOM 664 C CA . ASP A 1 84 ? -5.458 -5.807 -12.537 1.00 88.19 84 ASP A CA 1
ATOM 665 C C . ASP A 1 84 ? -6.530 -4.967 -13.249 1.00 88.19 84 ASP A C 1
ATOM 667 O O . ASP A 1 84 ? -7.587 -4.682 -12.682 1.00 88.19 84 ASP A O 1
ATOM 671 N N . ARG A 1 85 ? -6.267 -4.597 -14.509 1.00 86.19 85 ARG A N 1
ATOM 672 C CA . ARG A 1 85 ? -7.114 -3.754 -15.361 1.00 86.19 85 ARG A CA 1
ATOM 673 C C . ARG A 1 85 ? -7.388 -2.364 -14.779 1.00 86.19 85 ARG A C 1
ATOM 675 O O . ARG A 1 85 ? -8.216 -1.666 -15.361 1.00 86.19 85 ARG A O 1
ATOM 682 N N . ALA A 1 86 ? -6.762 -1.936 -13.685 1.00 82.06 86 ALA A N 1
ATOM 683 C CA . ALA A 1 86 ? -6.940 -0.593 -13.135 1.00 82.06 86 ALA A CA 1
ATOM 684 C C . ALA A 1 86 ? -6.178 0.436 -13.973 1.00 82.06 86 ALA A C 1
ATOM 686 O O . ALA A 1 86 ? -6.720 1.495 -14.279 1.00 82.06 86 ALA A O 1
ATOM 687 N N . GLY A 1 87 ? -4.984 0.073 -14.435 1.00 83.19 87 GLY A N 1
ATOM 688 C CA . GLY A 1 87 ? -4.138 0.879 -15.308 1.00 83.19 87 GLY A CA 1
ATOM 689 C C . GLY A 1 87 ? -2.702 0.370 -15.254 1.00 83.19 87 GLY A C 1
ATOM 690 O O . GLY A 1 87 ? -2.260 -0.112 -14.217 1.00 83.19 87 GLY A O 1
ATOM 691 N N . ALA A 1 88 ? -1.983 0.454 -16.370 1.00 88.50 88 ALA A N 1
ATOM 692 C CA . ALA A 1 88 ? -0.558 0.147 -16.386 1.00 88.50 88 ALA A CA 1
ATOM 693 C C . ALA A 1 88 ? 0.237 1.293 -15.743 1.00 88.50 88 ALA A C 1
ATOM 695 O O . ALA A 1 88 ? -0.118 2.462 -15.923 1.00 88.50 88 ALA A O 1
ATOM 696 N N . PHE A 1 89 ? 1.320 0.958 -15.045 1.00 88.62 89 PHE A N 1
ATOM 697 C CA . PHE A 1 89 ? 2.325 1.946 -14.664 1.00 88.62 89 PHE A CA 1
ATOM 698 C C . PHE A 1 89 ? 3.068 2.437 -15.914 1.00 88.62 89 PHE A C 1
ATOM 700 O O . PHE A 1 89 ? 3.346 1.663 -16.832 1.00 88.62 89 PHE A O 1
ATOM 707 N N . ASP A 1 90 ? 3.327 3.739 -15.983 1.00 86.00 90 ASP A N 1
ATOM 708 C CA . ASP A 1 90 ? 3.909 4.448 -17.131 1.00 86.00 90 ASP A CA 1
ATOM 709 C C . ASP A 1 90 ? 5.390 4.819 -16.916 1.00 86.00 90 ASP A C 1
ATOM 711 O O . ASP A 1 90 ? 6.002 5.441 -17.788 1.00 86.00 90 ASP A O 1
ATOM 715 N N . GLY A 1 91 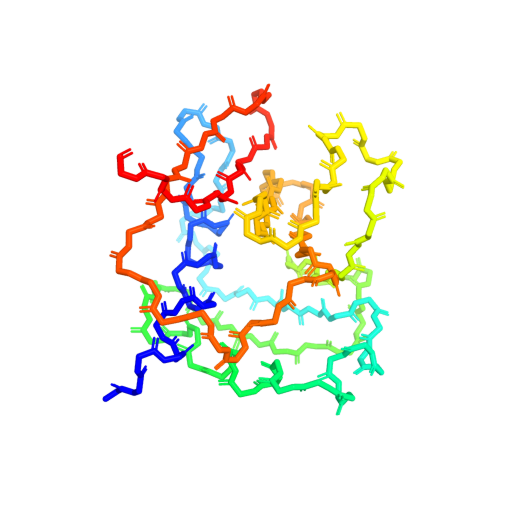? 5.991 4.357 -15.815 1.00 81.50 91 GLY A N 1
ATOM 716 C CA . GLY A 1 91 ? 7.406 4.508 -15.513 1.00 81.50 91 GLY A CA 1
ATOM 717 C C . GLY A 1 91 ? 7.730 5.804 -14.760 1.00 81.50 91 GLY A C 1
ATOM 718 O O . GLY A 1 91 ? 6.834 6.513 -14.297 1.00 81.50 91 GLY A O 1
ATOM 719 N N . PRO A 1 92 ? 9.029 6.143 -14.641 1.00 80.56 92 PRO A N 1
ATOM 720 C CA . PRO A 1 92 ? 9.487 7.179 -13.725 1.00 80.56 92 PRO A CA 1
ATOM 721 C C . PRO A 1 92 ? 8.774 8.524 -13.890 1.00 80.56 92 PRO A C 1
ATOM 723 O O . PRO A 1 92 ? 8.689 9.064 -14.996 1.00 80.56 92 PRO A O 1
ATOM 726 N N . HIS A 1 93 ? 8.345 9.098 -12.765 1.00 74.44 93 HIS A N 1
ATOM 727 C CA . HIS A 1 93 ? 7.601 10.365 -12.675 1.00 74.44 93 HIS A CA 1
ATOM 728 C C . HIS A 1 93 ? 6.166 10.342 -13.235 1.00 74.44 93 HIS A C 1
ATOM 730 O O . HIS A 1 93 ? 5.540 11.402 -13.332 1.00 74.44 93 HIS A O 1
ATOM 736 N N . GLY A 1 94 ? 5.638 9.172 -13.587 1.00 80.88 94 GLY A N 1
ATOM 737 C CA . GLY A 1 94 ? 4.265 8.990 -14.032 1.00 80.88 94 GLY A CA 1
ATOM 738 C C . GLY A 1 94 ? 3.281 8.752 -12.879 1.00 80.88 94 GLY A C 1
ATOM 739 O O . GLY A 1 94 ? 3.181 9.536 -11.925 1.00 80.88 94 GLY A O 1
ATOM 740 N N . VAL A 1 95 ? 2.485 7.692 -12.997 1.00 83.38 95 VAL A N 1
ATOM 741 C CA . VAL A 1 95 ? 1.693 7.111 -11.915 1.00 83.38 95 VAL A CA 1
ATOM 742 C C . VAL A 1 95 ? 2.645 6.510 -10.904 1.00 83.38 95 VAL A C 1
ATOM 744 O O . VAL A 1 95 ? 3.301 5.521 -11.175 1.00 83.38 95 VAL A O 1
ATOM 747 N N . LEU A 1 96 ? 2.631 7.067 -9.703 1.00 79.56 96 LEU A N 1
ATOM 748 C CA . LEU A 1 96 ? 3.451 6.575 -8.610 1.00 79.56 96 LEU A CA 1
ATOM 749 C C . LEU A 1 96 ? 2.783 5.356 -7.965 1.00 79.56 96 LEU A C 1
ATOM 751 O O . LEU A 1 96 ? 3.425 4.375 -7.624 1.00 79.56 96 LEU A O 1
ATOM 755 N N . ALA A 1 97 ? 1.471 5.408 -7.757 1.00 81.88 97 ALA A N 1
ATOM 756 C CA . ALA A 1 97 ? 0.745 4.329 -7.101 1.00 81.88 97 ALA A CA 1
ATOM 757 C C . ALA A 1 97 ? -0.731 4.346 -7.485 1.00 81.88 97 ALA A C 1
ATOM 759 O O . ALA A 1 97 ? -1.281 5.398 -7.832 1.00 81.88 97 ALA A O 1
ATOM 760 N N . HIS A 1 98 ? -1.391 3.203 -7.325 1.00 84.44 98 HIS A N 1
ATOM 761 C CA . HIS A 1 98 ? -2.843 3.153 -7.232 1.00 84.44 98 HIS A CA 1
ATOM 762 C C . HIS A 1 98 ? -3.322 2.268 -6.090 1.00 84.44 98 HIS A C 1
ATOM 764 O O . HIS A 1 98 ? -2.649 1.325 -5.674 1.00 84.44 98 HIS A O 1
ATOM 770 N N . SER A 1 99 ? -4.501 2.580 -5.568 1.00 84.56 99 SER A N 1
ATOM 771 C CA . SER A 1 99 ? -5.170 1.779 -4.547 1.00 84.56 99 SER A CA 1
ATOM 772 C C . SER A 1 99 ? -6.555 1.364 -4.998 1.00 84.56 99 SER A C 1
ATOM 774 O O . SER A 1 99 ? -7.199 2.055 -5.791 1.00 84.56 99 SER A O 1
ATOM 776 N N . PHE A 1 100 ? -7.022 0.258 -4.438 1.00 84.81 100 PHE A N 1
ATOM 777 C CA . PHE A 1 100 ? -8.374 -0.244 -4.614 1.00 84.81 100 PHE A CA 1
ATOM 778 C C . PHE A 1 100 ? -9.218 0.004 -3.368 1.00 84.81 100 PHE A C 1
ATOM 780 O O . PHE A 1 100 ? -8.700 0.353 -2.304 1.00 84.81 100 PHE A O 1
ATOM 787 N N . ALA A 1 101 ? -10.532 -0.147 -3.518 1.00 82.75 101 ALA A N 1
ATOM 788 C CA . ALA A 1 101 ? -11.465 -0.004 -2.414 1.00 82.75 101 ALA A CA 1
ATOM 789 C C . ALA A 1 101 ? -11.170 -1.019 -1.277 1.00 82.75 101 ALA A C 1
ATOM 791 O O . ALA A 1 101 ? -10.550 -2.063 -1.512 1.00 82.75 101 ALA A O 1
ATOM 792 N N . PRO A 1 102 ? -11.592 -0.728 -0.029 1.00 85.31 102 PRO A N 1
ATOM 793 C CA . PRO A 1 102 ? -11.323 -1.572 1.143 1.00 85.31 102 PRO A CA 1
ATOM 794 C C . PRO A 1 102 ? -11.727 -3.049 1.033 1.00 85.31 102 PRO A C 1
ATOM 796 O O . PRO A 1 102 ? -11.196 -3.892 1.751 1.00 85.31 102 PRO A O 1
ATOM 799 N N . ASP A 1 103 ? -12.681 -3.385 0.170 1.00 85.31 103 ASP A N 1
ATOM 800 C CA . ASP A 1 103 ? -13.092 -4.758 -0.118 1.00 85.31 103 ASP A CA 1
ATOM 801 C C . ASP A 1 103 ? -12.046 -5.534 -0.933 1.00 85.31 103 ASP A C 1
ATOM 803 O O . ASP A 1 103 ? -11.821 -6.715 -0.666 1.00 85.31 103 ASP A O 1
ATOM 807 N N . ASP A 1 104 ? -11.372 -4.864 -1.869 1.00 88.19 104 ASP A N 1
ATOM 808 C CA . ASP A 1 104 ? -10.303 -5.425 -2.704 1.00 88.19 104 ASP A CA 1
ATOM 809 C C . ASP A 1 104 ? -8.946 -5.450 -1.975 1.00 88.19 104 ASP A C 1
ATOM 811 O O . ASP A 1 104 ? -8.194 -6.420 -2.098 1.00 88.19 104 ASP A O 1
ATOM 815 N N . ARG A 1 105 ? -8.678 -4.440 -1.131 1.00 89.38 105 ARG A N 1
ATOM 816 C CA . ARG A 1 105 ? -7.522 -4.357 -0.208 1.00 89.38 105 ARG A CA 1
ATOM 817 C C . ARG A 1 105 ? -6.165 -4.101 -0.855 1.00 89.38 105 ARG A C 1
ATOM 819 O O . ARG A 1 105 ? -5.182 -3.941 -0.131 1.00 89.38 105 ARG A O 1
ATOM 826 N N . ARG A 1 106 ? -6.060 -4.078 -2.183 1.00 90.00 106 ARG A N 1
ATOM 827 C CA . ARG A 1 106 ? -4.770 -3.920 -2.866 1.00 90.00 106 ARG A CA 1
ATOM 828 C C . ARG A 1 106 ? -4.309 -2.465 -2.936 1.00 90.00 106 ARG A C 1
ATOM 830 O O . ARG A 1 106 ? -5.090 -1.541 -3.169 1.00 90.00 106 ARG A O 1
ATOM 837 N N . VAL A 1 107 ? -3.001 -2.282 -2.789 1.00 86.50 107 VAL A N 1
ATOM 838 C CA . VAL A 1 107 ? -2.272 -1.041 -3.059 1.00 86.50 107 VAL A CA 1
ATOM 839 C C . VAL A 1 107 ? -1.041 -1.402 -3.877 1.00 86.50 107 VAL A C 1
ATOM 841 O O . VAL A 1 107 ? -0.207 -2.202 -3.443 1.00 86.50 107 VAL A O 1
ATOM 844 N N . HIS A 1 108 ? -0.931 -0.837 -5.073 1.00 87.75 108 HIS A N 1
ATOM 845 C CA . HIS A 1 108 ? 0.205 -1.059 -5.955 1.00 87.75 108 HIS A CA 1
ATOM 846 C C . HIS A 1 108 ? 1.043 0.211 -6.067 1.00 87.75 108 HIS A C 1
ATOM 848 O O . HIS A 1 108 ? 0.505 1.307 -6.222 1.00 87.75 108 HIS A O 1
ATOM 854 N N . PHE A 1 109 ? 2.358 0.042 -6.018 1.00 83.62 109 PHE A N 1
ATOM 855 C CA . PHE A 1 109 ? 3.351 1.086 -6.255 1.00 83.62 109 PHE A CA 1
ATOM 856 C C . PHE A 1 109 ? 4.077 0.800 -7.573 1.00 83.62 109 PHE A C 1
ATOM 858 O O . PHE A 1 109 ? 4.309 -0.369 -7.891 1.00 83.62 109 PHE A O 1
ATOM 865 N N . ASP A 1 110 ? 4.467 1.840 -8.311 1.00 83.94 110 ASP A N 1
ATOM 866 C CA . ASP A 1 110 ? 5.339 1.688 -9.475 1.00 83.94 110 ASP A CA 1
ATOM 867 C C . ASP A 1 110 ? 6.730 1.226 -9.013 1.00 83.94 110 ASP A C 1
ATOM 869 O O . ASP A 1 110 ? 7.428 1.897 -8.242 1.00 83.94 110 ASP A O 1
ATOM 873 N N . GLY A 1 111 ? 7.128 0.039 -9.466 1.00 82.06 111 GLY A N 1
ATOM 874 C CA . GLY A 1 111 ? 8.441 -0.541 -9.207 1.00 82.06 111 GLY A CA 1
ATOM 875 C C . GLY A 1 111 ? 9.580 0.142 -9.970 1.00 82.06 111 GLY A C 1
ATOM 876 O O . GLY A 1 111 ? 10.742 -0.096 -9.644 1.00 82.06 111 GLY A O 1
ATOM 877 N N . GLN A 1 112 ? 9.280 0.977 -10.971 1.00 79.31 112 GLN A N 1
ATOM 878 C CA . GLN A 1 112 ? 10.270 1.729 -11.746 1.00 79.31 112 GLN A CA 1
ATOM 879 C C . GLN A 1 112 ? 10.628 3.088 -11.122 1.00 79.31 112 GLN A C 1
ATOM 881 O O . GLN A 1 112 ? 11.640 3.676 -11.510 1.00 79.31 112 GLN A O 1
ATOM 886 N N . ASP A 1 113 ? 9.841 3.585 -10.163 1.00 73.25 113 ASP A N 1
ATOM 887 C CA . ASP A 1 113 ? 10.088 4.867 -9.498 1.00 73.25 113 ASP A CA 1
ATOM 888 C C . ASP A 1 113 ? 11.125 4.777 -8.369 1.00 73.25 113 ASP A C 1
ATOM 890 O O . ASP A 1 113 ? 11.206 3.806 -7.619 1.00 73.25 113 ASP A O 1
ATOM 894 N N . LEU A 1 114 ? 11.903 5.850 -8.194 1.00 67.31 114 LEU A N 1
ATOM 895 C CA . LEU A 1 114 ? 12.909 5.972 -7.132 1.00 67.31 114 LEU A CA 1
ATOM 896 C C . LEU A 1 114 ? 12.329 6.698 -5.909 1.00 67.31 114 LEU A C 1
ATOM 898 O O . LEU A 1 114 ? 12.577 7.884 -5.680 1.00 67.31 114 LEU A O 1
ATOM 902 N N . TRP A 1 115 ? 11.577 5.968 -5.086 1.00 62.97 115 TRP A N 1
ATOM 903 C CA . TRP A 1 115 ? 10.792 6.499 -3.960 1.00 62.97 115 TRP A CA 1
ATOM 904 C C . TRP A 1 115 ? 11.576 7.269 -2.886 1.00 62.97 115 TRP A C 1
ATOM 906 O O . TRP A 1 115 ? 11.009 8.113 -2.196 1.00 62.97 115 TRP A O 1
ATOM 916 N N . SER A 1 116 ? 12.883 7.033 -2.750 1.00 52.97 116 SER A N 1
ATOM 917 C CA . SER A 1 116 ? 13.730 7.742 -1.780 1.00 52.97 116 SER A CA 1
ATOM 918 C C . SER A 1 116 ? 14.218 9.113 -2.245 1.00 52.97 116 SER A C 1
ATOM 920 O O . SER A 1 116 ? 14.738 9.879 -1.433 1.00 52.97 116 SER A O 1
ATOM 922 N N . MET A 1 117 ? 14.066 9.441 -3.533 1.00 46.25 117 MET A N 1
ATOM 923 C CA . MET A 1 117 ? 14.649 10.644 -4.138 1.00 46.25 117 MET A CA 1
ATOM 924 C C . MET A 1 117 ? 13.623 11.630 -4.692 1.00 46.25 117 MET A C 1
ATOM 926 O O . MET A 1 117 ? 14.009 12.718 -5.127 1.00 46.25 117 MET A O 1
ATOM 930 N N . ILE A 1 118 ? 12.326 11.317 -4.641 1.00 49.88 118 ILE A N 1
ATOM 931 C CA . ILE A 1 118 ? 11.297 12.255 -5.092 1.00 49.88 118 ILE A CA 1
ATOM 932 C C . ILE A 1 118 ? 11.238 13.424 -4.096 1.00 49.88 118 ILE A C 1
ATOM 934 O O . ILE A 1 118 ? 10.633 13.352 -3.033 1.00 49.88 118 ILE A O 1
ATOM 938 N N . ARG A 1 119 ? 11.902 14.534 -4.437 1.00 46.97 119 ARG A N 1
ATOM 939 C CA . ARG A 1 119 ? 11.884 15.801 -3.682 1.00 46.97 119 ARG A CA 1
ATOM 940 C C . ARG A 1 119 ? 10.820 16.780 -4.190 1.00 46.97 119 ARG A C 1
ATOM 942 O O . ARG A 1 119 ? 11.001 17.991 -4.064 1.00 46.97 119 ARG A O 1
ATOM 949 N N . SER A 1 120 ? 9.739 16.286 -4.789 1.00 50.81 120 SER A N 1
ATOM 950 C CA . SER A 1 120 ? 8.703 17.158 -5.348 1.00 50.81 120 SER A CA 1
ATOM 951 C C . SER A 1 120 ? 7.602 17.462 -4.339 1.00 50.81 120 SER A C 1
ATOM 953 O O . SER A 1 120 ? 7.258 16.633 -3.499 1.00 50.81 120 SER A O 1
ATOM 955 N N . ARG A 1 121 ? 7.096 18.696 -4.394 1.00 52.28 121 ARG A N 1
ATOM 956 C CA . ARG A 1 121 ? 6.158 19.277 -3.423 1.00 52.28 121 ARG A CA 1
ATOM 957 C C . ARG A 1 121 ? 4.695 19.205 -3.857 1.00 52.28 121 ARG A C 1
ATOM 959 O O . ARG A 1 121 ? 3.843 19.636 -3.084 1.00 52.28 121 ARG A O 1
ATOM 966 N N . THR A 1 122 ? 4.399 18.656 -5.034 1.00 54.06 122 THR A N 1
ATOM 967 C CA . THR A 1 122 ? 3.031 18.657 -5.556 1.00 54.06 122 THR A CA 1
ATOM 968 C C . THR A 1 122 ? 2.715 17.337 -6.249 1.00 54.06 122 THR A C 1
ATOM 970 O O . THR A 1 122 ? 3.387 16.940 -7.201 1.00 54.06 122 THR A O 1
ATOM 973 N N . PHE A 1 123 ? 1.690 16.657 -5.743 1.00 60.28 123 PHE A N 1
ATOM 974 C CA . PHE A 1 123 ? 1.131 15.446 -6.328 1.00 60.28 123 PHE A CA 1
ATOM 975 C C . PHE A 1 123 ? -0.354 15.659 -6.584 1.00 60.28 123 PHE A C 1
ATOM 977 O O . PHE A 1 123 ? -1.025 16.375 -5.835 1.00 60.28 123 PHE A O 1
ATOM 984 N N . SER A 1 124 ? -0.862 15.026 -7.635 1.00 54.56 124 SER A N 1
ATOM 985 C CA . SER A 1 124 ? -2.262 15.109 -8.024 1.00 54.56 124 SER A CA 1
ATOM 986 C C . SER A 1 124 ? -2.896 13.733 -7.989 1.00 54.56 124 SER A C 1
ATOM 988 O O . SER A 1 124 ? -2.289 12.726 -8.359 1.00 54.56 124 SER A O 1
ATOM 990 N N . PHE A 1 125 ? -4.155 13.721 -7.570 1.00 61.31 125 PHE A N 1
ATOM 991 C CA . PHE A 1 125 ? -4.981 12.528 -7.533 1.00 61.31 125 PHE A CA 1
ATOM 992 C C . PHE A 1 125 ? -5.896 12.508 -8.744 1.00 61.31 125 PHE A C 1
ATOM 994 O O . PHE A 1 125 ? -6.471 13.534 -9.110 1.00 61.31 125 PHE A O 1
ATOM 1001 N N . CYS A 1 126 ? -6.047 11.338 -9.351 1.00 54.94 126 CYS A N 1
ATOM 1002 C CA . CYS A 1 126 ? -6.989 11.133 -10.438 1.00 54.94 126 CYS A CA 1
ATOM 1003 C C . CYS A 1 126 ? -7.791 9.855 -10.196 1.00 54.94 126 CYS A C 1
ATOM 1005 O O . CYS A 1 126 ? -7.242 8.817 -9.826 1.00 54.94 126 CYS A O 1
ATOM 1007 N N . LEU A 1 127 ? -9.100 9.930 -10.417 1.00 57.84 127 LEU A N 1
ATOM 1008 C CA . LEU A 1 127 ? -9.970 8.762 -10.445 1.00 57.84 127 LEU A CA 1
ATOM 1009 C C . LEU A 1 127 ? -9.972 8.226 -11.875 1.00 57.84 127 LEU A C 1
ATOM 1011 O O . LEU A 1 127 ? -10.490 8.878 -12.778 1.00 57.84 127 LEU A O 1
ATOM 1015 N N . CYS A 1 128 ? -9.382 7.051 -12.092 1.00 52.56 128 CYS A N 1
ATOM 1016 C CA . CYS A 1 128 ? -9.400 6.426 -13.418 1.00 52.56 128 CYS A CA 1
ATOM 1017 C C . CYS A 1 128 ? -10.634 5.522 -13.598 1.00 52.56 128 CYS A C 1
ATOM 1019 O O . CYS A 1 128 ? -11.131 5.366 -14.714 1.00 52.56 128 CYS A O 1
ATOM 1021 N N . LYS A 1 129 ? -11.159 4.952 -12.498 1.00 58.38 129 LYS A N 1
ATOM 1022 C CA . LYS A 1 129 ? -12.327 4.049 -12.440 1.00 58.38 129 LYS A CA 1
ATOM 1023 C C . LYS A 1 129 ? -13.058 4.203 -11.098 1.00 58.38 129 LYS A C 1
ATOM 1025 O O . LYS A 1 129 ? -12.420 4.631 -10.138 1.00 58.38 129 LYS A O 1
ATOM 1030 N N . PRO A 1 130 ? -14.348 3.820 -10.982 1.00 55.09 130 PRO A N 1
ATOM 1031 C CA . PRO A 1 130 ? -15.105 3.950 -9.728 1.00 55.09 130 PRO A CA 1
ATOM 1032 C C . PRO A 1 130 ? -14.487 3.203 -8.531 1.00 55.09 130 PRO A C 1
ATOM 1034 O O . PRO A 1 130 ? -14.857 3.473 -7.395 1.00 55.09 130 PRO A O 1
ATOM 1037 N N . SER A 1 131 ? -13.548 2.285 -8.772 1.00 60.97 131 SER A N 1
ATOM 1038 C CA . SER A 1 131 ? -12.945 1.413 -7.762 1.00 60.97 131 SER A CA 1
ATOM 1039 C C . SER A 1 131 ? -11.446 1.633 -7.530 1.00 60.97 131 SER A C 1
ATOM 1041 O O . SER A 1 131 ? -10.862 0.882 -6.752 1.00 60.97 131 SER A O 1
ATOM 1043 N N . SER A 1 132 ? -10.804 2.607 -8.192 1.00 64.19 132 SER A N 1
ATOM 1044 C CA . SER A 1 132 ? -9.350 2.804 -8.075 1.00 64.19 132 SER A CA 1
ATOM 1045 C C . SER A 1 132 ? -8.920 4.271 -8.104 1.00 64.19 132 SER A C 1
ATOM 1047 O O . SER A 1 132 ? -9.306 5.019 -9.011 1.00 64.19 132 SER A O 1
ATOM 1049 N N . LEU A 1 133 ? -8.055 4.648 -7.162 1.00 73.75 133 LEU A N 1
ATOM 1050 C CA . LEU A 1 133 ? -7.462 5.981 -7.047 1.00 73.75 133 LEU A CA 1
ATOM 1051 C C . LEU A 1 133 ? -6.005 5.953 -7.508 1.00 73.75 133 LEU A C 1
ATOM 1053 O O . LEU A 1 133 ? -5.248 5.096 -7.068 1.00 73.75 133 LEU A O 1
ATOM 1057 N N . PHE A 1 134 ? -5.613 6.909 -8.349 1.00 73.00 134 PHE A N 1
ATOM 1058 C CA . PHE A 1 134 ? -4.250 7.048 -8.856 1.00 73.00 134 PHE A CA 1
ATOM 1059 C C . PHE A 1 134 ? -3.567 8.245 -8.211 1.00 73.00 134 PHE A C 1
ATOM 1061 O O . PHE A 1 134 ? -4.137 9.338 -8.154 1.00 73.00 134 PHE A O 1
ATOM 1068 N N . LEU A 1 135 ? -2.317 8.051 -7.809 1.00 74.06 135 LEU A N 1
ATOM 1069 C CA . LEU A 1 135 ? -1.396 9.116 -7.458 1.00 74.06 135 LEU A CA 1
ATOM 1070 C C . LEU A 1 135 ? -0.443 9.361 -8.623 1.00 74.06 135 LEU A C 1
ATOM 1072 O O . LEU A 1 135 ? 0.278 8.454 -9.031 1.00 74.06 135 LEU A O 1
ATOM 1076 N N . LYS A 1 136 ? -0.404 10.592 -9.126 1.00 71.38 136 LYS A N 1
ATOM 1077 C CA . LYS A 1 136 ? 0.538 11.018 -10.163 1.00 71.38 136 LYS A CA 1
ATOM 1078 C C . LYS A 1 136 ? 1.350 12.218 -9.691 1.00 71.38 136 LYS A C 1
ATOM 1080 O O . LYS A 1 136 ? 0.897 13.001 -8.849 1.00 71.38 136 LYS A O 1
ATOM 1085 N N . HIS A 1 137 ? 2.532 12.398 -10.271 1.00 65.38 137 HIS A N 1
ATOM 1086 C CA . HIS A 1 137 ? 3.238 13.670 -10.157 1.00 65.38 137 HIS A CA 1
ATOM 1087 C C . HIS A 1 137 ? 2.368 14.800 -10.722 1.00 65.38 137 HIS A C 1
ATOM 1089 O O . HIS A 1 137 ? 1.802 14.661 -11.809 1.00 65.38 137 HIS A O 1
ATOM 1095 N N . SER A 1 138 ? 2.254 15.925 -10.012 1.00 56.84 138 SER A N 1
ATOM 1096 C CA . SER A 1 138 ? 1.679 17.124 -10.623 1.00 56.84 138 SER A CA 1
ATOM 1097 C C . SER A 1 138 ? 2.738 17.730 -11.532 1.00 56.84 138 SER A C 1
ATOM 1099 O O . SER A 1 138 ? 3.749 18.238 -11.045 1.00 56.84 138 SER A O 1
ATOM 1101 N N . LEU A 1 139 ? 2.532 17.674 -12.845 1.00 46.88 139 LEU A N 1
ATOM 1102 C CA . LEU A 1 139 ? 3.279 18.550 -13.743 1.00 46.88 139 LEU A CA 1
ATOM 1103 C C . LEU A 1 139 ? 2.807 19.997 -13.490 1.00 46.88 139 LEU A C 1
ATOM 1105 O O . LEU A 1 139 ? 1.607 20.187 -13.269 1.00 46.88 139 LEU A O 1
ATOM 1109 N N . PRO A 1 140 ? 3.717 20.988 -13.440 1.00 47.78 140 PRO A N 1
ATOM 1110 C CA . PRO A 1 140 ? 3.334 22.396 -13.377 1.00 47.78 140 PRO A CA 1
ATOM 1111 C C . PRO A 1 140 ? 2.510 22.826 -14.596 1.00 47.78 140 PRO A C 1
ATOM 1113 O O . PRO A 1 140 ? 2.706 22.242 -15.688 1.00 47.78 140 PRO A O 1
#

pLDDT: mean 71.27, std 15.87, range [39.28, 94.88]

Sequen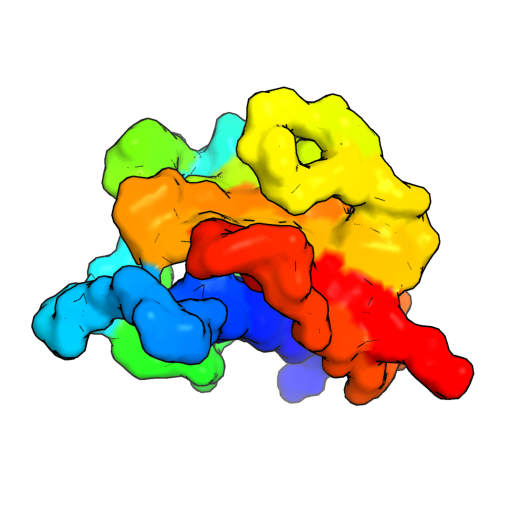ce (140 aa):
MSSTQALASSILWLAITSFWDGPRWPASKTHLTYAFLSRADVLGLPYAQAFENWDSVTHFTLEEIQNYDVADVKISFQIGDHGDRAGAFDGPHGVLAHSFAPDDRRVHFDGQDLWSMIRSRTFSFCLCKPSSLFLKHSLP

Secondary structure (DSSP, 8-state):
--TTHHHHHHHHHHHHH--TTS----TT--EEEEEES-HHHHHTTTTHHHHTTGGGGSSSEEEE-S-GGG-SEEEEEE-S--SSSS-----TTSEEEEEE-TTT-EEEEETTS-TTT---S-EEEEEEETTEEEEEE---

Organism: Camellia sinensis (NCBI:txid4442)

Foldseek 3Di:
DDLLLVPLLVQVQCLQQDQDVDAHDPPPQQEFEEEEPDVVLCVVAPNVSSVPPSVVPHSHHYHYDHDQVPGQAHEYEDAADDPPPQHGDPAEQFFQWKHFHSVVRYIYGHSRYRSRPPSDDDWDWDRSDSTMITIGHDDD

InterPro domains:
  IPR001818 Peptidase M10, metallopeptidase [PF00413] (28-119)
  IPR024079 Metallopeptidase, catalytic domain superfamily [G3DSA:3.40.390.10] (8-128)